Protein AF-A0A9P9YCX4-F1 (afdb_monomer_lite)

Structure (mmCIF, N/CA/C/O backbone):
data_AF-A0A9P9YCX4-F1
#
_entry.id   AF-A0A9P9YCX4-F1
#
loop_
_atom_site.group_PDB
_atom_site.id
_atom_site.type_symbol
_atom_site.label_atom_id
_atom_site.label_alt_id
_atom_site.label_comp_id
_atom_site.label_asym_id
_atom_site.label_entity_id
_atom_site.label_seq_id
_atom_site.pdbx_PDB_ins_code
_atom_site.Cartn_x
_atom_site.Cartn_y
_atom_site.Cartn_z
_atom_site.occupancy
_atom_site.B_iso_or_equiv
_atom_site.auth_seq_id
_atom_site.auth_comp_id
_atom_site.auth_asym_id
_atom_site.auth_atom_id
_atom_site.pdbx_PDB_model_num
ATOM 1 N N . MET A 1 1 ? 10.343 25.928 -50.784 1.00 38.75 1 MET A N 1
ATOM 2 C CA . MET A 1 1 ? 10.542 24.484 -50.528 1.00 38.75 1 MET A CA 1
ATOM 3 C C . MET A 1 1 ? 11.944 24.312 -49.969 1.00 38.75 1 MET A C 1
ATOM 5 O O . MET A 1 1 ? 12.897 24.225 -50.729 1.00 38.75 1 MET A O 1
ATOM 9 N N . THR A 1 2 ? 12.089 24.406 -48.650 1.00 38.94 2 THR A N 1
ATOM 10 C CA . THR A 1 2 ? 13.403 24.454 -47.994 1.00 38.94 2 THR A CA 1
ATOM 11 C C . THR A 1 2 ? 13.738 23.057 -47.496 1.00 38.94 2 THR A C 1
ATOM 13 O O . THR A 1 2 ? 13.103 22.552 -46.574 1.00 38.94 2 THR A O 1
ATOM 16 N N . ALA A 1 3 ? 14.691 22.411 -48.161 1.00 47.16 3 ALA A N 1
ATOM 17 C CA . ALA A 1 3 ? 15.196 21.104 -47.779 1.00 47.16 3 ALA A CA 1
ATOM 18 C C . ALA A 1 3 ? 15.957 21.216 -46.448 1.00 47.16 3 ALA A C 1
ATOM 20 O O . ALA A 1 3 ? 17.018 21.838 -46.378 1.00 47.16 3 ALA A O 1
ATOM 21 N N . LEU A 1 4 ? 15.407 20.612 -45.393 1.00 48.41 4 LEU A N 1
ATOM 22 C CA . LEU A 1 4 ? 16.098 20.385 -44.127 1.00 48.41 4 LEU A CA 1
ATOM 23 C C . LEU A 1 4 ? 17.206 19.345 -44.370 1.00 48.41 4 LEU A C 1
ATOM 25 O O . LEU A 1 4 ? 16.972 18.136 -44.360 1.00 48.41 4 LEU A O 1
ATOM 29 N N . LEU A 1 5 ? 18.423 19.813 -44.641 1.00 50.28 5 LEU A N 1
ATOM 30 C CA . LEU A 1 5 ? 19.606 18.960 -44.669 1.00 50.28 5 LEU A CA 1
ATOM 31 C C . LEU A 1 5 ? 19.937 18.544 -43.233 1.00 50.28 5 LEU A C 1
ATOM 33 O O . LEU A 1 5 ? 20.515 19.315 -42.472 1.00 50.28 5 LEU A O 1
ATOM 37 N N . LEU A 1 6 ? 19.563 17.316 -42.869 1.00 47.44 6 LEU A N 1
ATOM 38 C CA . LEU A 1 6 ? 19.978 16.673 -41.624 1.00 47.44 6 LEU A CA 1
ATOM 39 C C . LEU A 1 6 ? 21.522 16.604 -41.573 1.00 47.44 6 LEU A C 1
ATOM 41 O O . LEU A 1 6 ? 22.126 15.893 -42.384 1.00 47.44 6 LEU A O 1
ATOM 45 N N . PRO A 1 7 ? 22.185 17.283 -40.618 1.00 51.41 7 PRO A N 1
ATOM 46 C CA . PRO A 1 7 ? 23.648 17.321 -40.518 1.00 51.41 7 PRO A CA 1
ATOM 47 C C . PRO A 1 7 ? 24.259 15.981 -40.065 1.00 51.41 7 PRO A C 1
ATOM 49 O O . PRO A 1 7 ? 25.472 15.794 -40.134 1.00 51.41 7 PRO A O 1
ATOM 52 N N . GLY A 1 8 ? 23.431 15.016 -39.646 1.00 51.75 8 GLY A N 1
ATOM 53 C CA . GLY A 1 8 ? 23.875 13.733 -39.092 1.00 51.75 8 GLY A CA 1
ATOM 54 C C . GLY A 1 8 ? 24.516 12.765 -40.093 1.00 51.75 8 GLY A C 1
ATOM 55 O O . GLY A 1 8 ? 25.273 11.891 -39.682 1.00 51.75 8 GLY A O 1
ATOM 56 N N . ARG A 1 9 ? 24.275 12.917 -41.404 1.00 55.47 9 ARG A N 1
ATOM 57 C CA . ARG A 1 9 ? 24.760 11.944 -42.404 1.00 55.47 9 ARG A CA 1
ATOM 58 C C . ARG A 1 9 ? 26.270 12.046 -42.654 1.00 55.47 9 ARG A C 1
ATOM 60 O O . ARG A 1 9 ? 26.930 11.029 -42.801 1.00 55.47 9 ARG A O 1
ATOM 67 N N . ARG A 1 10 ? 26.839 13.259 -42.622 1.00 52.69 10 ARG A N 1
ATOM 68 C CA . ARG A 1 10 ? 28.267 13.490 -42.926 1.00 52.69 10 ARG A CA 1
ATOM 69 C C . ARG A 1 10 ? 29.219 13.112 -41.788 1.00 52.69 10 ARG A C 1
ATOM 71 O O . ARG A 1 10 ? 30.366 12.766 -42.049 1.00 52.69 10 ARG A O 1
ATOM 78 N N . SER A 1 11 ? 28.759 13.160 -40.537 1.00 54.94 11 SER A N 1
ATOM 79 C CA . SER A 1 11 ? 29.572 12.757 -39.379 1.00 54.94 11 SER A CA 1
ATOM 80 C C . SER A 1 11 ? 29.775 11.237 -39.322 1.00 54.94 11 SER A C 1
ATOM 82 O O . SER A 1 11 ? 30.838 10.773 -38.917 1.00 54.94 11 SER A O 1
ATOM 84 N N . PHE A 1 12 ? 28.795 10.468 -39.808 1.00 55.59 12 PHE A N 1
ATOM 85 C CA . PHE A 1 12 ? 28.843 9.005 -39.847 1.00 55.59 12 PHE A CA 1
ATOM 86 C C . PHE A 1 12 ? 29.880 8.467 -40.844 1.00 55.59 12 PHE A C 1
ATOM 88 O O . PHE A 1 12 ? 30.630 7.549 -40.516 1.00 55.59 12 PHE A O 1
ATOM 95 N N . ASP A 1 13 ? 29.978 9.080 -42.027 1.00 57.72 13 ASP A N 1
ATOM 96 C CA . ASP A 1 13 ? 30.896 8.637 -43.084 1.00 57.72 13 ASP A CA 1
ATOM 97 C C . ASP A 1 13 ? 32.373 8.875 -42.713 1.00 57.72 13 ASP A C 1
ATOM 99 O O . ASP A 1 13 ? 33.231 8.035 -42.988 1.00 57.72 13 ASP A O 1
ATOM 103 N N . ALA A 1 14 ? 32.677 9.969 -42.002 1.00 57.81 14 ALA A N 1
ATOM 104 C CA . ALA A 1 14 ? 34.023 10.246 -41.485 1.00 57.81 14 ALA A CA 1
ATOM 105 C C . ALA A 1 14 ? 34.417 9.328 -40.308 1.00 57.81 14 ALA A C 1
ATOM 107 O O . ALA A 1 14 ? 35.599 9.048 -40.101 1.00 57.81 14 ALA A O 1
ATOM 108 N N . LEU A 1 15 ? 33.436 8.816 -39.558 1.00 53.44 15 LEU A N 1
ATOM 109 C CA . LEU A 1 15 ? 33.648 7.876 -38.453 1.00 53.44 15 LEU A CA 1
ATOM 110 C C . LEU A 1 15 ? 33.940 6.442 -38.945 1.00 53.44 15 LEU A C 1
ATOM 112 O O . LEU A 1 15 ? 34.513 5.637 -38.207 1.00 53.44 15 LEU A O 1
ATOM 116 N N . MET A 1 16 ? 33.594 6.126 -40.199 1.00 55.78 16 MET A N 1
ATOM 117 C CA . MET A 1 16 ? 33.713 4.790 -40.800 1.00 55.78 16 MET A CA 1
ATOM 118 C C . MET A 1 16 ? 35.160 4.392 -41.176 1.00 55.78 16 MET A C 1
ATOM 120 O O . MET A 1 16 ? 35.390 3.240 -41.545 1.00 55.78 16 MET A O 1
ATOM 124 N N . SER A 1 17 ? 36.154 5.290 -41.063 1.00 58.03 17 SER A N 1
ATOM 125 C CA . SER A 1 17 ? 37.561 5.000 -41.425 1.00 58.03 17 SER A CA 1
ATOM 126 C C . SER A 1 17 ? 38.478 4.604 -40.249 1.00 58.03 17 SER A C 1
ATOM 128 O O . SER A 1 17 ? 39.658 4.310 -40.446 1.00 58.03 17 SER A O 1
ATOM 130 N N . LEU A 1 18 ? 37.967 4.541 -39.013 1.00 61.56 18 LEU A N 1
ATOM 131 C CA . LEU A 1 18 ? 38.792 4.328 -37.816 1.00 61.56 18 LEU A CA 1
ATOM 132 C C . LEU A 1 18 ? 38.839 2.861 -37.341 1.00 61.56 18 LEU A C 1
ATOM 134 O O . LEU A 1 18 ? 37.817 2.221 -37.119 1.00 61.56 18 LEU A O 1
ATOM 138 N N . SER A 1 19 ? 40.077 2.376 -37.147 1.00 65.75 19 SER A N 1
ATOM 139 C CA . SER A 1 19 ? 40.560 1.123 -36.522 1.00 65.75 19 SER A CA 1
ATOM 140 C C . SER A 1 19 ? 39.520 0.137 -35.950 1.00 65.75 19 SER A C 1
ATOM 142 O O . SER A 1 19 ? 38.687 0.488 -35.115 1.00 65.75 19 SER A O 1
ATOM 144 N N . ARG A 1 20 ? 39.682 -1.155 -36.291 1.00 69.81 20 ARG A N 1
ATOM 145 C CA . ARG A 1 20 ? 38.842 -2.317 -35.912 1.00 69.81 20 ARG A CA 1
ATOM 146 C C . ARG A 1 20 ? 38.354 -2.314 -34.451 1.00 69.81 20 ARG A C 1
ATOM 148 O O . ARG A 1 20 ? 37.216 -2.694 -34.200 1.00 69.81 20 ARG A O 1
ATOM 155 N N . LYS A 1 21 ? 39.170 -1.834 -33.504 1.00 69.50 21 LYS A N 1
ATOM 156 C CA . LYS A 1 21 ? 38.820 -1.720 -32.074 1.00 69.50 21 LYS A CA 1
ATOM 157 C C . LYS A 1 21 ? 37.723 -0.677 -31.791 1.00 69.50 21 LYS A C 1
ATOM 159 O O . LYS A 1 21 ? 36.830 -0.942 -30.994 1.00 69.50 21 LYS A O 1
ATOM 164 N N . ARG A 1 22 ? 37.749 0.480 -32.467 1.00 72.81 22 ARG A N 1
ATOM 165 C CA . ARG A 1 22 ? 36.726 1.537 -32.331 1.00 72.81 22 ARG A CA 1
ATOM 166 C C . ARG A 1 22 ? 35.413 1.159 -33.008 1.00 72.81 22 ARG A C 1
ATOM 168 O O . ARG A 1 22 ? 34.359 1.487 -32.481 1.00 72.81 22 ARG A O 1
ATOM 175 N N . ARG A 1 23 ? 35.468 0.407 -34.113 1.00 78.00 23 ARG A N 1
ATOM 176 C CA . ARG A 1 23 ? 34.270 -0.147 -34.761 1.00 78.00 23 ARG A CA 1
ATOM 177 C C . ARG A 1 23 ? 33.537 -1.137 -33.854 1.00 78.00 23 ARG A C 1
ATOM 179 O O . ARG A 1 23 ? 32.319 -1.069 -33.767 1.00 78.00 23 ARG A O 1
ATOM 186 N N . ILE A 1 24 ? 34.267 -2.008 -33.151 1.00 82.25 24 ILE A N 1
ATOM 187 C CA . ILE A 1 24 ? 33.673 -2.936 -32.175 1.00 82.25 24 ILE A CA 1
ATOM 188 C C . ILE A 1 24 ? 33.028 -2.153 -31.027 1.00 82.25 24 ILE A C 1
ATOM 190 O O . ILE A 1 24 ? 31.860 -2.384 -30.748 1.00 82.25 24 ILE A O 1
ATOM 194 N N . LEU A 1 25 ? 33.737 -1.175 -30.446 1.00 84.69 25 LEU A N 1
ATOM 195 C CA . LEU A 1 25 ? 33.200 -0.294 -29.397 1.00 84.69 25 LEU A CA 1
ATOM 196 C C . LEU A 1 25 ? 31.934 0.454 -29.841 1.00 84.69 25 LEU A C 1
ATOM 198 O O . LEU A 1 25 ? 30.967 0.542 -29.093 1.00 84.69 25 LEU A O 1
ATOM 202 N N . TYR A 1 26 ? 31.915 0.974 -31.067 1.00 85.94 26 TYR A N 1
ATOM 203 C CA . TYR A 1 26 ? 30.751 1.678 -31.594 1.00 85.94 26 TYR A CA 1
ATOM 204 C C . TYR A 1 26 ? 29.551 0.743 -31.783 1.00 85.94 26 TYR A C 1
ATOM 206 O O . TYR A 1 26 ? 28.443 1.067 -31.365 1.00 85.94 26 TYR A O 1
ATOM 214 N N . VAL A 1 27 ? 29.776 -0.440 -32.364 1.00 88.31 27 VAL A N 1
ATOM 215 C CA . VAL A 1 27 ? 28.728 -1.452 -32.564 1.00 88.31 27 VAL A CA 1
ATOM 216 C C . VAL A 1 27 ? 28.185 -1.949 -31.225 1.00 88.31 27 VAL A C 1
ATOM 218 O O . VAL A 1 27 ? 26.973 -2.075 -31.077 1.00 88.31 27 VAL A O 1
ATOM 221 N N . THR A 1 28 ? 29.045 -2.171 -30.226 1.00 89.62 28 THR A N 1
ATOM 222 C CA . THR A 1 28 ? 28.602 -2.579 -28.886 1.00 89.62 28 THR A CA 1
ATOM 223 C C . THR A 1 28 ? 27.756 -1.495 -28.228 1.00 89.62 28 THR A C 1
ATOM 225 O O . THR A 1 28 ? 26.693 -1.803 -27.699 1.00 89.62 28 THR A O 1
ATOM 228 N N . THR A 1 29 ? 28.165 -0.225 -28.315 1.00 90.12 29 THR A N 1
ATOM 229 C CA . THR A 1 29 ? 27.392 0.895 -27.757 1.00 90.12 29 THR A CA 1
ATOM 230 C C . THR A 1 29 ? 26.051 1.057 -28.470 1.00 90.12 29 THR A C 1
ATOM 232 O O . THR A 1 29 ? 25.027 1.210 -27.812 1.00 90.12 29 THR A O 1
ATOM 235 N N . ALA A 1 30 ? 26.024 0.951 -29.800 1.00 92.62 30 ALA A N 1
ATOM 236 C CA . ALA A 1 30 ? 24.787 1.013 -30.574 1.00 92.62 30 ALA A CA 1
ATOM 237 C C . ALA A 1 30 ? 23.819 -0.131 -30.217 1.00 92.62 30 ALA A C 1
ATOM 239 O O . ALA A 1 30 ? 22.631 0.121 -30.021 1.00 92.62 30 ALA A O 1
ATOM 240 N N . CYS A 1 31 ? 24.318 -1.364 -30.063 1.00 94.56 31 CYS A N 1
ATOM 241 C CA . CYS A 1 31 ? 23.512 -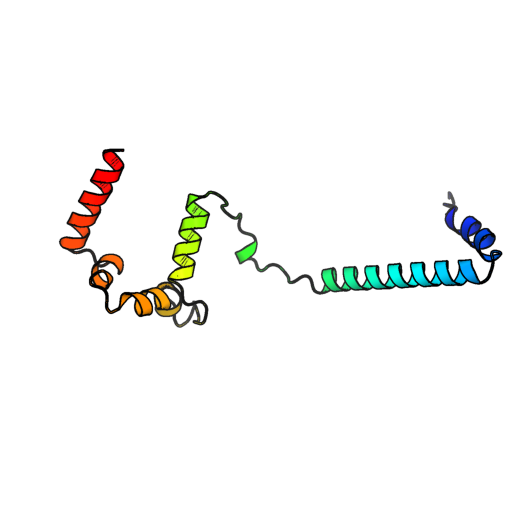2.498 -29.601 1.00 94.56 31 CYS A CA 1
ATOM 242 C C . CYS A 1 31 ? 22.961 -2.285 -28.188 1.00 94.56 31 CYS A C 1
ATOM 244 O O . CYS A 1 31 ? 21.785 -2.552 -27.953 1.00 94.56 31 CYS A O 1
ATOM 246 N N . LEU A 1 32 ? 23.777 -1.779 -27.256 1.00 95.56 32 LEU A N 1
ATOM 247 C CA . LEU A 1 32 ? 23.329 -1.470 -25.895 1.00 95.56 32 LEU A CA 1
ATOM 248 C C . LEU A 1 32 ? 22.226 -0.407 -25.895 1.00 95.56 32 LEU A C 1
ATOM 250 O O . LEU A 1 32 ? 21.205 -0.585 -25.236 1.00 95.56 32 LEU A O 1
ATOM 254 N N . CYS A 1 33 ? 22.385 0.663 -26.677 1.00 95.62 33 CYS A N 1
ATOM 255 C CA . CYS A 1 33 ? 21.357 1.691 -26.826 1.00 95.62 33 CYS A CA 1
ATOM 256 C C . CYS A 1 33 ? 20.059 1.131 -27.426 1.00 95.62 33 CYS A C 1
ATOM 258 O O . CYS A 1 33 ? 18.981 1.437 -26.924 1.00 95.62 33 CYS A O 1
ATOM 260 N N . ALA A 1 34 ? 20.144 0.291 -28.462 1.00 95.62 34 ALA A N 1
ATOM 261 C CA . ALA A 1 34 ? 18.971 -0.337 -29.068 1.00 95.62 34 ALA A CA 1
ATOM 262 C C . ALA A 1 34 ? 18.237 -1.263 -28.083 1.00 95.62 34 ALA A C 1
ATOM 264 O O . ALA A 1 34 ? 17.009 -1.254 -28.021 1.00 95.62 34 ALA A O 1
ATOM 265 N N . LEU A 1 35 ? 18.986 -2.018 -27.275 1.00 96.50 35 LEU A N 1
ATOM 266 C CA . LEU A 1 35 ? 18.431 -2.906 -26.256 1.00 96.50 35 LEU A CA 1
ATOM 267 C C . LEU A 1 35 ? 17.743 -2.122 -25.128 1.00 96.50 35 LEU A C 1
ATOM 269 O O . LEU A 1 35 ? 16.635 -2.472 -24.732 1.00 96.50 35 LEU A O 1
ATOM 273 N N . LEU A 1 36 ? 18.347 -1.023 -24.664 1.00 96.56 36 LEU A N 1
ATOM 274 C CA . LEU A 1 36 ? 17.724 -0.122 -23.687 1.00 96.56 36 LEU A CA 1
ATOM 275 C C . LEU A 1 36 ? 16.432 0.502 -24.225 1.00 96.56 36 LEU A C 1
ATOM 277 O O . LEU A 1 36 ? 15.432 0.544 -23.511 1.00 96.56 36 LEU A O 1
ATOM 281 N N . LEU A 1 37 ? 16.424 0.943 -25.486 1.00 96.31 37 LEU A N 1
ATOM 282 C CA . LEU A 1 37 ? 15.219 1.479 -26.120 1.00 96.31 37 LEU A CA 1
ATOM 283 C C . LEU A 1 37 ? 14.110 0.430 -26.214 1.00 96.31 37 LEU A C 1
ATOM 285 O O . LEU A 1 37 ? 12.962 0.748 -25.915 1.00 96.31 37 LEU A O 1
ATOM 289 N N . LEU A 1 38 ? 14.440 -0.816 -26.566 1.00 96.00 38 LEU A N 1
ATOM 290 C CA . LEU A 1 38 ? 13.464 -1.907 -26.558 1.00 96.00 38 LEU A CA 1
ATOM 291 C C . LEU A 1 38 ? 12.864 -2.125 -25.168 1.00 96.00 38 LEU A C 1
ATOM 293 O O . LEU A 1 38 ? 11.648 -2.231 -25.059 1.00 96.00 38 LEU A O 1
ATOM 297 N N . ILE A 1 39 ? 13.681 -2.140 -24.112 1.00 95.19 39 ILE A N 1
ATOM 298 C CA . ILE A 1 39 ? 13.186 -2.279 -22.733 1.00 95.19 39 ILE A CA 1
ATOM 299 C C . ILE A 1 39 ? 12.228 -1.136 -22.383 1.00 95.19 39 ILE A C 1
ATOM 301 O O . ILE A 1 39 ? 11.154 -1.392 -21.850 1.00 95.19 39 ILE A O 1
ATOM 305 N N . ILE A 1 40 ? 12.573 0.111 -22.720 1.00 94.44 40 ILE A N 1
ATOM 306 C CA . ILE A 1 40 ? 11.703 1.271 -22.472 1.00 94.44 40 ILE A CA 1
ATOM 307 C C . ILE A 1 40 ? 10.374 1.126 -23.223 1.00 94.44 40 ILE A C 1
ATOM 309 O O . ILE A 1 40 ? 9.319 1.345 -22.638 1.00 94.44 40 ILE A O 1
ATOM 313 N N . ILE A 1 41 ? 10.406 0.721 -24.495 1.00 94.56 41 ILE A N 1
ATOM 314 C CA . ILE A 1 41 ? 9.192 0.503 -25.295 1.00 94.56 41 ILE A CA 1
ATOM 315 C C . ILE A 1 41 ? 8.326 -0.593 -24.674 1.00 94.56 41 ILE A C 1
ATOM 317 O O . ILE A 1 41 ? 7.116 -0.415 -24.565 1.00 94.56 41 ILE A O 1
ATOM 321 N N . LEU A 1 42 ? 8.929 -1.700 -24.234 1.00 92.94 42 LEU A N 1
ATOM 322 C CA . LEU A 1 42 ? 8.210 -2.775 -23.556 1.00 92.94 42 LEU A CA 1
ATOM 323 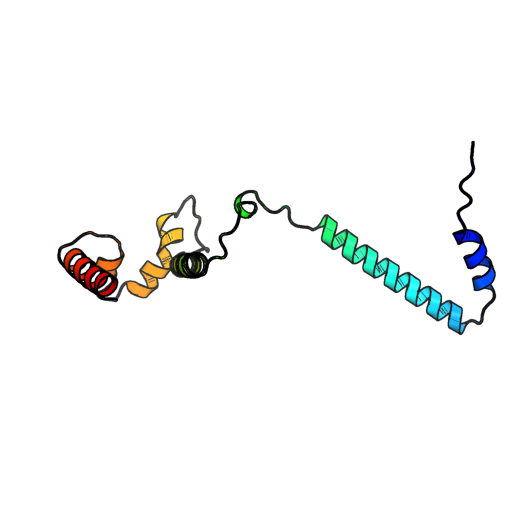C C . LEU A 1 42 ? 7.589 -2.275 -22.248 1.00 92.94 42 LEU A C 1
ATOM 325 O O . LEU A 1 42 ? 6.418 -2.532 -22.016 1.00 92.94 42 LEU A O 1
ATOM 329 N N . LEU A 1 43 ? 8.314 -1.508 -21.430 1.00 90.25 43 LEU A N 1
ATOM 330 C CA . LEU A 1 43 ? 7.778 -0.929 -20.193 1.00 90.25 43 LEU A CA 1
ATOM 331 C C . LEU A 1 43 ? 6.611 0.032 -20.444 1.00 90.25 43 LEU A C 1
ATOM 333 O O . LEU A 1 43 ? 5.674 0.060 -19.656 1.00 90.25 43 LEU A O 1
ATOM 337 N N . LEU A 1 44 ? 6.656 0.806 -21.531 1.00 88.44 44 LEU A N 1
ATOM 338 C CA . LEU A 1 44 ? 5.562 1.698 -21.918 1.00 88.44 44 LEU A CA 1
ATOM 339 C C . LEU A 1 44 ? 4.358 0.925 -22.470 1.00 88.44 44 LEU A C 1
ATOM 341 O O . LEU A 1 44 ? 3.223 1.267 -22.159 1.00 88.44 44 LEU A O 1
ATOM 345 N N . ALA A 1 45 ? 4.591 -0.119 -23.267 1.00 88.00 45 ALA A N 1
ATOM 346 C CA . ALA A 1 45 ? 3.531 -0.947 -23.843 1.00 88.00 45 ALA A CA 1
ATOM 347 C C . ALA A 1 45 ? 2.861 -1.854 -22.799 1.00 88.00 45 ALA A C 1
ATOM 349 O O . ALA A 1 45 ? 1.656 -2.075 -22.853 1.00 88.00 45 ALA A O 1
ATOM 350 N N . PHE A 1 46 ? 3.639 -2.360 -21.842 1.00 84.94 46 PHE A N 1
ATOM 351 C CA . PHE A 1 46 ? 3.165 -3.118 -20.686 1.00 84.94 46 PHE A CA 1
ATOM 352 C C . PHE A 1 46 ? 2.842 -2.225 -19.491 1.00 84.94 46 PHE A C 1
ATOM 354 O O . PHE A 1 46 ? 2.626 -2.760 -18.404 1.00 84.94 46 PHE A O 1
ATOM 361 N N . TRP A 1 47 ? 2.819 -0.895 -19.654 1.00 79.38 47 TRP A N 1
ATOM 362 C CA . TRP A 1 47 ? 2.421 -0.007 -18.571 1.00 79.38 47 TRP A CA 1
ATOM 363 C C . TRP A 1 47 ? 0.980 -0.363 -18.201 1.00 79.38 47 TRP A C 1
ATOM 365 O O . TRP A 1 47 ? 0.082 -0.148 -19.020 1.00 79.38 47 TRP A O 1
ATOM 375 N N . PRO A 1 48 ? 0.736 -0.958 -17.019 1.00 73.94 48 PRO A N 1
ATOM 376 C CA . PRO A 1 48 ? -0.604 -1.386 -16.671 1.00 73.94 48 PRO A CA 1
ATOM 377 C C . PRO A 1 48 ? -1.492 -0.145 -16.642 1.00 73.94 48 PRO A C 1
ATOM 379 O O . PRO A 1 48 ? -1.153 0.852 -15.995 1.00 73.94 48 PRO A O 1
ATOM 382 N N . GLU A 1 49 ? -2.610 -0.179 -17.372 1.00 67.81 49 GLU A N 1
ATOM 383 C CA . GLU A 1 49 ? -3.598 0.891 -17.304 1.00 67.81 49 GLU A CA 1
ATOM 384 C C . GLU A 1 49 ? -4.016 1.054 -15.845 1.00 67.81 49 GLU A C 1
ATOM 386 O O . GLU A 1 49 ? -4.614 0.156 -15.253 1.00 67.81 49 GLU A O 1
ATOM 391 N N . VAL A 1 50 ? -3.656 2.194 -15.246 1.00 64.62 50 VAL A N 1
ATOM 392 C CA . VAL A 1 50 ? -3.979 2.477 -13.849 1.00 64.62 50 VAL A CA 1
ATOM 393 C C . VAL A 1 50 ? -5.504 2.503 -13.750 1.00 64.62 50 VAL A C 1
ATOM 395 O O . VAL A 1 50 ? -6.136 3.369 -14.383 1.00 64.62 50 VAL A O 1
ATOM 398 N N . PRO A 1 51 ? -6.111 1.558 -13.017 1.00 68.00 51 PRO A N 1
ATOM 399 C CA . PRO A 1 51 ? -7.552 1.422 -12.988 1.00 68.00 51 PRO A CA 1
ATOM 400 C C . PRO A 1 51 ? -8.156 2.633 -12.275 1.00 68.00 51 PRO A C 1
ATOM 402 O O . PRO A 1 51 ? -7.510 3.293 -11.462 1.00 68.00 51 PRO A O 1
ATOM 405 N N . PHE A 1 52 ? -9.398 2.969 -12.619 1.00 60.19 52 PHE A N 1
ATOM 406 C CA . PHE A 1 52 ? -10.034 4.236 -12.241 1.00 60.19 52 PHE A CA 1
ATOM 407 C C . PHE A 1 52 ? -9.999 4.529 -10.726 1.00 60.19 52 PHE A C 1
ATOM 409 O O . PHE A 1 52 ? -9.829 5.680 -10.331 1.00 60.19 52 PHE A O 1
ATOM 416 N N . TYR A 1 53 ? -10.054 3.496 -9.881 1.00 62.25 53 TYR A N 1
ATOM 417 C CA . TYR A 1 53 ? -9.988 3.618 -8.419 1.00 62.25 53 TYR A CA 1
ATOM 418 C C . TYR A 1 53 ? -8.623 4.073 -7.866 1.00 62.25 53 TYR A C 1
ATOM 420 O O . TYR A 1 53 ? -8.550 4.514 -6.726 1.00 62.25 53 TYR A O 1
ATOM 428 N N . LEU A 1 54 ? -7.552 4.012 -8.663 1.00 62.81 54 LEU A N 1
ATOM 429 C CA . LEU A 1 54 ? -6.206 4.495 -8.318 1.00 62.81 54 LEU A CA 1
ATOM 430 C C . LEU A 1 54 ? -5.921 5.912 -8.856 1.00 62.81 54 LEU A C 1
ATOM 432 O O . LEU A 1 54 ? -4.836 6.441 -8.636 1.00 62.81 54 LEU A O 1
ATOM 436 N N . ARG A 1 55 ? -6.874 6.533 -9.571 1.00 66.12 55 ARG A N 1
ATOM 437 C CA . ARG A 1 55 ? -6.751 7.908 -10.101 1.00 66.12 55 ARG A CA 1
ATOM 438 C C . ARG A 1 55 ? -7.295 8.976 -9.154 1.00 66.12 55 ARG A C 1
ATOM 440 O O . ARG A 1 55 ? -7.173 10.162 -9.451 1.00 66.12 55 ARG A O 1
ATOM 447 N N . ALA A 1 56 ? -7.928 8.569 -8.056 1.00 75.88 56 ALA A N 1
ATOM 448 C CA . ALA A 1 56 ? -8.377 9.498 -7.032 1.00 75.88 56 ALA A CA 1
ATOM 449 C C . ALA A 1 56 ? -7.162 10.189 -6.381 1.00 75.88 56 ALA A C 1
ATOM 451 O O . ALA A 1 56 ? -6.119 9.549 -6.221 1.00 75.88 56 ALA A O 1
ATOM 452 N N . PRO A 1 57 ? -7.268 11.479 -6.012 1.00 81.00 57 PRO A N 1
ATOM 453 C CA . PRO A 1 57 ? -6.206 12.147 -5.273 1.00 81.00 57 PRO A CA 1
ATOM 454 C C . PRO A 1 57 ? -5.947 11.397 -3.961 1.00 81.00 57 PRO A C 1
ATOM 456 O O . PRO A 1 57 ? -6.871 11.142 -3.190 1.00 81.00 57 PRO A O 1
ATOM 459 N N . LEU A 1 58 ? -4.688 11.020 -3.732 1.00 83.44 58 LEU A N 1
ATOM 460 C CA . LEU A 1 58 ? -4.264 10.354 -2.505 1.00 83.44 58 LEU A CA 1
ATOM 461 C C . LEU A 1 58 ? -4.024 11.398 -1.414 1.00 83.44 58 LEU A C 1
ATOM 463 O O . LEU A 1 58 ? -3.351 12.402 -1.640 1.00 83.44 58 LEU A O 1
ATOM 467 N N . CYS A 1 59 ? -4.566 11.131 -0.233 1.00 87.19 59 CYS A N 1
ATOM 468 C CA . CYS A 1 59 ? -4.297 11.882 0.985 1.00 87.19 59 CYS A CA 1
ATOM 469 C C . CYS A 1 59 ? -2.986 11.343 1.589 1.00 87.19 59 CYS A C 1
ATOM 471 O O . CYS A 1 59 ? -2.845 10.136 1.791 1.00 87.19 59 CYS A O 1
ATOM 473 N N . LEU A 1 60 ? -1.995 12.219 1.779 1.00 89.44 60 LEU A N 1
ATOM 474 C CA . LEU A 1 60 ? -0.638 11.877 2.254 1.00 89.44 60 LEU A CA 1
ATOM 475 C C . LEU A 1 60 ? -0.348 12.445 3.649 1.00 89.44 60 LEU A C 1
ATOM 477 O O . LEU A 1 60 ? 0.766 12.345 4.164 1.00 89.44 60 LEU A O 1
ATOM 481 N N . GLU A 1 61 ? -1.361 13.039 4.261 1.00 94.50 61 GLU A N 1
ATOM 482 C CA . GLU A 1 61 ? -1.381 13.489 5.634 1.00 94.50 61 GLU A CA 1
ATOM 483 C C . GLU A 1 61 ? -1.162 12.304 6.584 1.00 94.50 61 GLU A C 1
ATOM 485 O O . GLU A 1 61 ? -1.628 11.182 6.347 1.00 94.50 61 GLU A O 1
ATOM 490 N N . LYS A 1 62 ? -0.445 12.554 7.684 1.00 92.94 62 LYS A N 1
ATOM 491 C CA . LYS A 1 62 ? -0.048 11.517 8.647 1.00 92.94 62 LYS A CA 1
ATOM 492 C C . LYS A 1 62 ? -1.261 10.749 9.173 1.00 92.94 62 LYS A C 1
ATOM 494 O O . LYS A 1 62 ? -1.207 9.530 9.312 1.00 92.94 62 LYS A O 1
ATOM 499 N N . GLU A 1 63 ? -2.349 11.458 9.445 1.00 91.31 63 GLU A N 1
ATOM 500 C CA . GLU A 1 63 ? -3.593 10.910 9.973 1.00 91.31 63 GLU A CA 1
ATOM 501 C C . GLU A 1 63 ? -4.239 9.938 8.979 1.00 91.31 63 GLU A C 1
ATOM 503 O O . GLU A 1 63 ? -4.724 8.878 9.375 1.00 91.31 63 GLU A O 1
ATOM 508 N N . CYS A 1 64 ? -4.209 10.255 7.682 1.00 90.75 64 CYS A N 1
ATOM 509 C CA . CYS A 1 64 ? -4.785 9.392 6.655 1.00 90.75 64 CYS A CA 1
ATOM 510 C C . CYS A 1 64 ? -3.921 8.160 6.387 1.00 90.75 64 CYS A C 1
ATOM 512 O O . CYS A 1 64 ? -4.446 7.053 6.248 1.00 90.75 64 CYS A O 1
ATOM 514 N N . VAL A 1 65 ? -2.597 8.320 6.370 1.00 93.69 65 VAL A N 1
ATOM 515 C CA . VAL A 1 65 ? -1.670 7.192 6.208 1.00 93.69 65 VAL A CA 1
ATOM 516 C C . VAL A 1 65 ? -1.803 6.213 7.374 1.00 93.69 65 VAL A C 1
ATOM 518 O O . VAL A 1 65 ? -1.886 5.007 7.156 1.00 93.69 65 VAL A O 1
ATOM 521 N N . GLU A 1 66 ? -1.899 6.711 8.607 1.00 93.81 66 GLU A N 1
ATOM 522 C CA . GLU A 1 66 ? -2.095 5.837 9.765 1.00 93.81 66 GLU A CA 1
ATOM 523 C C . GLU A 1 66 ? -3.481 5.178 9.744 1.00 93.81 66 GLU A C 1
ATOM 525 O O . GLU A 1 66 ? -3.595 3.970 9.934 1.00 93.81 66 GLU A O 1
ATOM 530 N N . SER A 1 67 ? -4.535 5.930 9.416 1.00 90.62 67 SER A N 1
ATOM 531 C CA . SER A 1 67 ? -5.893 5.375 9.333 1.00 90.62 67 SER A CA 1
ATOM 532 C C . SER A 1 67 ? -6.011 4.298 8.251 1.00 90.62 67 SER A C 1
ATOM 534 O O . SER A 1 67 ? -6.557 3.224 8.491 1.00 90.62 67 SER A O 1
ATOM 536 N N . SER A 1 68 ? -5.465 4.547 7.059 1.00 90.31 68 SER A N 1
ATOM 537 C CA . SER A 1 68 ? -5.474 3.579 5.954 1.00 90.31 68 SER A CA 1
ATOM 538 C C . SER A 1 68 ? -4.670 2.322 6.281 1.00 90.31 68 SER A C 1
ATOM 540 O O . SER A 1 68 ? -5.095 1.220 5.933 1.00 90.31 68 SER A O 1
ATOM 542 N N . ARG A 1 69 ? -3.558 2.460 7.013 1.00 91.25 69 ARG A N 1
ATOM 543 C CA . ARG A 1 69 ? -2.799 1.320 7.532 1.00 91.25 69 ARG A CA 1
ATOM 544 C C . ARG A 1 69 ? -3.653 0.449 8.451 1.00 91.25 69 ARG A C 1
ATOM 546 O O . ARG A 1 69 ? -3.650 -0.766 8.280 1.00 91.25 69 ARG A O 1
ATOM 553 N N . GLN A 1 70 ? -4.385 1.049 9.388 1.00 88.81 70 GLN A N 1
ATOM 554 C CA . GLN A 1 70 ? -5.260 0.302 10.298 1.00 88.81 70 GLN A CA 1
ATOM 555 C C . GLN A 1 70 ? -6.394 -0.408 9.549 1.00 88.81 70 GLN A C 1
ATOM 557 O O . GLN A 1 70 ? -6.632 -1.592 9.773 1.00 88.81 70 GLN A O 1
ATOM 562 N N . LEU A 1 71 ? -7.027 0.269 8.585 1.00 89.69 71 LEU A N 1
ATOM 563 C CA . LEU A 1 71 ? -8.061 -0.341 7.742 1.00 89.69 71 LEU A CA 1
ATOM 564 C C . LEU A 1 71 ? -7.538 -1.569 6.980 1.00 89.69 71 LEU A C 1
ATOM 566 O O . LEU A 1 71 ? -8.211 -2.594 6.924 1.00 89.69 71 LEU A O 1
ATOM 570 N N . LEU A 1 72 ? -6.327 -1.487 6.424 1.00 90.44 72 LEU A N 1
ATOM 571 C CA . LEU A 1 72 ? -5.701 -2.604 5.711 1.00 90.44 72 LEU A CA 1
ATOM 572 C C . LEU A 1 72 ? -5.296 -3.760 6.630 1.00 90.44 72 LEU A C 1
ATOM 574 O O . LEU A 1 72 ? -5.277 -4.900 6.177 1.00 90.44 72 LEU A O 1
ATOM 578 N N . LEU A 1 73 ? -4.967 -3.486 7.894 1.00 90.56 73 LEU A N 1
ATOM 579 C CA . LEU A 1 73 ? -4.667 -4.532 8.873 1.00 90.56 73 LEU A CA 1
ATOM 580 C C . LEU A 1 73 ? -5.912 -5.368 9.189 1.00 90.56 73 LEU A C 1
ATOM 582 O O . LEU A 1 73 ? -5.824 -6.591 9.281 1.00 90.56 73 LEU A O 1
ATOM 586 N N . TRP A 1 74 ? -7.072 -4.724 9.316 1.00 89.75 74 TRP A N 1
ATOM 587 C CA . TRP A 1 74 ? -8.334 -5.399 9.634 1.00 89.75 74 TRP A CA 1
ATOM 588 C C . TRP A 1 74 ? -8.957 -6.126 8.438 1.00 89.75 74 TRP A C 1
ATOM 590 O O . TRP A 1 74 ? -9.617 -7.155 8.619 1.00 89.75 74 TRP A O 1
ATOM 600 N N . ALA A 1 75 ? -8.721 -5.616 7.228 1.00 90.31 75 ALA A N 1
ATOM 601 C CA . ALA A 1 75 ? -9.273 -6.153 5.995 1.00 90.31 75 ALA A CA 1
ATOM 602 C C . ALA A 1 75 ? -8.569 -7.437 5.531 1.00 90.31 75 ALA A C 1
ATOM 604 O O . ALA A 1 75 ? -7.343 -7.511 5.441 1.00 90.31 75 ALA A O 1
ATOM 605 N N . ASN A 1 76 ? -9.355 -8.434 5.125 1.00 93.69 76 ASN A N 1
ATOM 606 C CA . ASN A 1 76 ? -8.856 -9.630 4.461 1.00 93.69 76 ASN A CA 1
ATOM 607 C C . ASN A 1 76 ? -8.959 -9.481 2.933 1.00 93.69 76 ASN A C 1
ATOM 609 O O . ASN A 1 76 ? -9.954 -9.850 2.303 1.00 93.69 76 ASN A O 1
ATOM 613 N N . THR A 1 77 ? -7.890 -8.984 2.308 1.00 90.25 77 THR A N 1
ATOM 614 C CA . THR A 1 77 ? -7.830 -8.732 0.855 1.00 90.25 77 THR A CA 1
ATOM 615 C C . THR A 1 77 ? -7.855 -9.996 -0.011 1.00 90.25 77 THR A C 1
ATOM 617 O O . THR A 1 77 ? -7.973 -9.889 -1.231 1.00 90.25 77 THR A O 1
ATOM 620 N N . SER A 1 78 ? -7.787 -11.191 0.591 1.00 93.12 78 SER A N 1
ATOM 621 C CA . SER A 1 78 ? -7.960 -12.461 -0.127 1.00 93.12 78 SER A CA 1
ATOM 622 C C . SER A 1 78 ? -9.425 -12.781 -0.454 1.00 93.12 78 SER A C 1
ATOM 624 O O . SER A 1 78 ? -9.693 -13.641 -1.294 1.00 93.12 78 SER A O 1
ATOM 626 N N . LYS A 1 79 ? -10.379 -12.098 0.194 1.00 90.75 79 LYS A N 1
ATOM 627 C CA . LYS A 1 79 ? -11.820 -12.298 -0.002 1.00 90.75 79 LYS A CA 1
ATOM 628 C C . LYS A 1 79 ? -12.400 -11.345 -1.039 1.00 90.75 79 LYS A C 1
ATOM 630 O O . LYS A 1 79 ? -11.836 -10.298 -1.339 1.00 90.75 79 LYS A O 1
ATOM 635 N N . SER A 1 80 ? -13.544 -11.716 -1.613 1.00 88.31 80 SER A N 1
ATOM 636 C CA . SER A 1 80 ? -14.224 -10.861 -2.586 1.00 88.31 80 SER A CA 1
ATOM 637 C C . SER A 1 80 ? -14.967 -9.726 -1.873 1.00 88.31 80 SER A C 1
ATOM 639 O O . SER A 1 80 ? -15.869 -10.017 -1.086 1.00 88.31 80 SER A O 1
ATOM 641 N N . PRO A 1 81 ? -14.700 -8.447 -2.200 1.00 86.75 81 PRO A N 1
ATOM 642 C CA . PRO A 1 81 ? -15.450 -7.329 -1.629 1.00 86.75 81 PRO A CA 1
ATOM 643 C C . PRO A 1 81 ? -16.940 -7.346 -2.009 1.00 86.75 81 PRO A C 1
ATOM 645 O O . PRO A 1 81 ? -17.760 -6.796 -1.278 1.00 86.75 81 PRO A O 1
ATOM 648 N N . CYS A 1 82 ? -17.311 -7.971 -3.134 1.00 89.00 82 CYS A N 1
ATOM 649 C CA . CYS A 1 82 ? -18.688 -7.978 -3.642 1.00 89.00 82 CYS A CA 1
ATOM 650 C C . CYS A 1 82 ? -19.548 -9.111 -3.070 1.00 89.00 82 CYS A C 1
ATOM 652 O O . CYS A 1 82 ? -20.757 -8.948 -2.939 1.00 89.00 82 CYS A O 1
ATOM 654 N N . HIS A 1 83 ? -18.939 -10.262 -2.779 1.00 91.06 83 HIS A N 1
ATOM 655 C CA . HIS A 1 83 ? -19.659 -11.455 -2.323 1.00 91.06 83 HIS A CA 1
ATOM 656 C C . HIS A 1 83 ? -19.476 -11.725 -0.830 1.00 91.06 83 HIS A C 1
ATOM 658 O O . HIS A 1 83 ? -20.375 -12.259 -0.190 1.00 91.06 83 HIS A O 1
ATOM 664 N N . GLU A 1 84 ? -18.333 -11.338 -0.270 1.00 90.50 84 GLU A N 1
ATOM 665 C CA . GLU A 1 84 ? -17.942 -11.620 1.110 1.00 90.50 84 GLU A CA 1
ATOM 666 C C . GLU A 1 84 ? -17.524 -10.312 1.798 1.00 90.50 84 GLU A C 1
ATOM 668 O O . GLU A 1 84 ? -16.463 -10.228 2.406 1.00 90.50 84 GLU A O 1
ATOM 673 N N . THR A 1 85 ? -18.344 -9.260 1.682 1.00 86.75 85 THR A N 1
ATOM 674 C CA . THR A 1 85 ? -17.986 -7.890 2.098 1.00 86.75 85 THR A CA 1
ATOM 675 C C . THR A 1 85 ? -17.558 -7.794 3.563 1.00 86.75 85 THR A C 1
ATOM 677 O O . THR A 1 85 ? -16.603 -7.083 3.864 1.00 86.75 85 THR A O 1
ATOM 680 N N . TYR A 1 86 ? -18.226 -8.519 4.469 1.00 86.75 86 TYR A N 1
ATOM 681 C CA . TYR A 1 86 ? -17.863 -8.526 5.890 1.00 86.75 86 TYR A CA 1
ATOM 682 C C . TYR A 1 86 ? -16.494 -9.172 6.126 1.00 86.75 86 TYR A C 1
ATOM 684 O O . TYR A 1 86 ? -15.639 -8.580 6.775 1.00 86.75 86 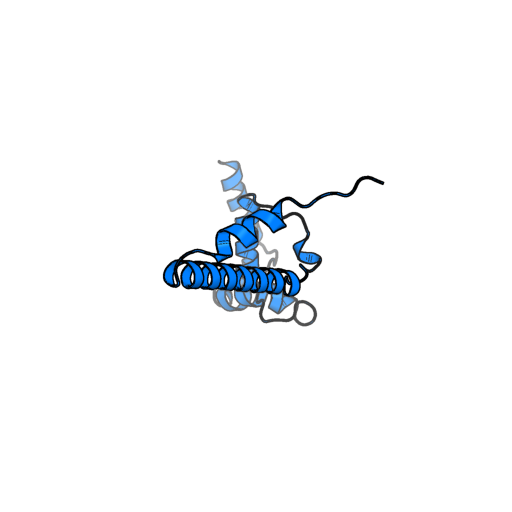TYR A O 1
ATOM 692 N N . GLU A 1 87 ? -16.257 -10.350 5.548 1.00 90.06 87 GLU A N 1
ATOM 693 C CA . GLU A 1 87 ? -14.968 -11.039 5.656 1.00 90.06 87 GLU A CA 1
ATOM 694 C C . GLU A 1 87 ? -13.849 -10.245 4.982 1.00 90.06 87 GLU A C 1
ATOM 696 O O . GLU A 1 87 ? -12.752 -10.133 5.518 1.00 90.06 87 GLU A O 1
ATOM 701 N N . TRP A 1 88 ? -14.133 -9.620 3.841 1.00 92.12 88 TRP A N 1
ATOM 702 C CA . TRP A 1 88 ? -13.192 -8.737 3.168 1.00 92.12 88 TRP A CA 1
ATOM 703 C C . TRP A 1 88 ? -12.829 -7.514 4.021 1.00 92.12 88 TRP A C 1
ATOM 705 O O . TRP A 1 88 ? -11.656 -7.159 4.088 1.00 92.12 88 TRP A O 1
ATOM 715 N N . ALA A 1 89 ? -13.794 -6.887 4.698 1.00 88.44 89 ALA A N 1
ATOM 716 C CA . ALA A 1 89 ? -13.555 -5.675 5.483 1.00 88.44 89 ALA A CA 1
ATOM 717 C C . ALA A 1 89 ? -12.975 -5.944 6.883 1.00 88.44 89 ALA A C 1
ATOM 719 O O . ALA A 1 89 ? -12.150 -5.167 7.356 1.00 88.44 89 ALA A O 1
ATOM 720 N N . CYS A 1 90 ? -13.401 -7.024 7.543 1.00 88.69 90 CYS A N 1
ATOM 721 C CA . CYS A 1 90 ? -13.153 -7.254 8.969 1.00 88.69 90 CYS A CA 1
ATOM 722 C C . CYS A 1 90 ? -12.582 -8.643 9.291 1.00 88.69 90 CYS A C 1
ATOM 724 O O . CYS A 1 90 ? -12.401 -8.953 10.466 1.00 88.69 90 CYS A O 1
ATOM 726 N N . GLY A 1 91 ? -12.329 -9.500 8.299 1.00 88.50 91 GLY A N 1
ATOM 727 C CA . GLY A 1 91 ? -11.983 -10.907 8.532 1.00 88.50 91 GLY A CA 1
ATOM 728 C C . GLY A 1 91 ? -10.721 -11.110 9.376 1.00 88.50 91 GLY A C 1
ATOM 729 O O . GLY A 1 91 ? -10.712 -11.966 10.260 1.00 88.50 91 GLY A O 1
ATOM 730 N N . ASN A 1 92 ? -9.678 -10.292 9.180 1.00 90.56 92 ASN A N 1
ATOM 731 C CA . ASN A 1 92 ? -8.459 -10.396 9.994 1.00 90.56 92 ASN A CA 1
ATOM 732 C C . ASN A 1 92 ? -8.712 -9.905 11.418 1.00 90.56 92 ASN A C 1
ATOM 734 O O . ASN A 1 92 ? -8.324 -10.567 12.373 1.00 90.56 92 ASN A O 1
ATOM 738 N N . PHE A 1 93 ? -9.430 -8.787 11.572 1.00 86.44 93 PHE A N 1
ATOM 739 C CA . PHE A 1 93 ? -9.815 -8.292 12.893 1.00 86.44 93 PHE A CA 1
ATOM 740 C C . PHE A 1 93 ? -10.634 -9.337 13.661 1.00 86.44 93 PHE A C 1
ATOM 742 O O . PHE A 1 93 ? -10.375 -9.604 14.833 1.00 86.44 93 PHE A O 1
ATOM 749 N N . ALA A 1 94 ? -11.600 -9.965 12.990 1.00 84.81 94 ALA A N 1
ATOM 750 C CA . ALA A 1 94 ? -12.429 -10.989 13.599 1.00 84.81 94 ALA A CA 1
ATOM 751 C C . ALA A 1 94 ? -11.607 -12.201 14.042 1.00 84.81 94 ALA A C 1
ATOM 753 O O . ALA A 1 94 ? -11.818 -12.695 15.143 1.00 84.81 94 ALA A O 1
ATOM 754 N N . SER A 1 95 ? -10.648 -12.636 13.226 1.00 86.38 95 SER A N 1
ATOM 755 C CA . SER A 1 95 ? -9.729 -13.726 13.561 1.00 86.38 95 SER A CA 1
ATOM 756 C C . SER A 1 95 ? -8.817 -13.383 14.743 1.00 86.38 95 SER A C 1
ATOM 758 O O . SER A 1 95 ? -8.732 -14.143 15.707 1.00 86.38 95 SER A O 1
ATOM 760 N N . ASP A 1 96 ? -8.152 -12.230 14.689 1.00 84.75 96 ASP A N 1
ATOM 761 C CA . ASP A 1 96 ? -7.074 -11.882 15.618 1.00 84.75 96 ASP A CA 1
ATOM 762 C C . ASP A 1 96 ? -7.599 -11.487 17.002 1.00 84.75 96 ASP A C 1
ATOM 764 O O . ASP A 1 96 ? -6.940 -11.723 18.017 1.00 84.75 96 ASP A O 1
ATOM 768 N N . TYR A 1 97 ? -8.808 -10.923 17.059 1.00 75.75 97 TYR A N 1
ATOM 769 C CA . TYR A 1 97 ? -9.398 -10.418 18.295 1.00 75.75 97 TYR A CA 1
ATOM 770 C C . TYR A 1 97 ? -10.549 -11.275 18.827 1.00 75.75 97 TYR A C 1
ATOM 772 O O . TYR A 1 97 ? -11.056 -10.949 19.893 1.00 75.75 97 TYR A O 1
ATOM 780 N N . ALA A 1 98 ? -10.925 -12.388 18.177 1.00 72.75 98 ALA A N 1
ATOM 781 C CA . ALA A 1 98 ? -12.036 -13.263 18.596 1.00 72.75 98 ALA A CA 1
ATOM 782 C C . ALA A 1 98 ? -12.004 -13.678 20.078 1.00 72.75 98 ALA A C 1
ATOM 784 O O . ALA A 1 98 ? -13.054 -13.844 20.693 1.00 72.75 98 ALA A O 1
ATOM 785 N N . ASN A 1 99 ? -10.806 -13.863 20.641 1.00 68.69 99 ASN A N 1
ATOM 786 C CA . ASN A 1 99 ? -10.605 -14.344 22.012 1.00 68.69 99 ASN A CA 1
ATOM 787 C C . 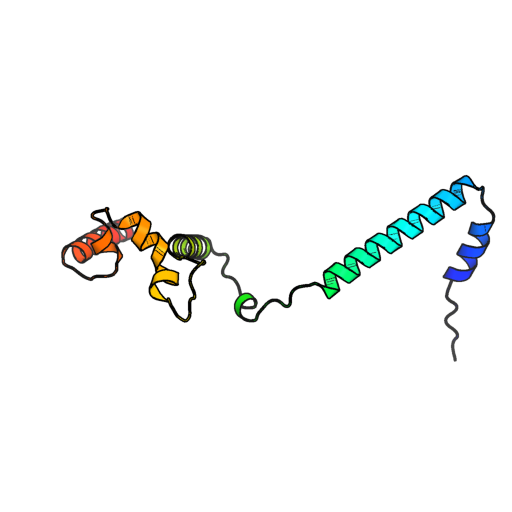ASN A 1 99 ? -10.259 -13.230 23.014 1.00 68.69 99 ASN A C 1
ATOM 789 O O . ASN A 1 99 ? -9.963 -13.524 24.169 1.00 68.69 99 ASN A O 1
ATOM 793 N N . HIS A 1 100 ? -10.242 -11.968 22.581 1.00 68.19 100 HIS A N 1
ATOM 794 C CA . HIS A 1 100 ? -9.959 -10.832 23.452 1.00 68.19 100 HIS A CA 1
ATOM 795 C C . HIS A 1 100 ? -11.265 -10.220 23.969 1.00 68.19 100 HIS A C 1
ATOM 797 O O . HIS A 1 100 ? -12.207 -10.039 23.200 1.00 68.19 100 HIS A O 1
ATOM 803 N N . ASP A 1 101 ? -11.293 -9.793 25.236 1.00 62.84 101 ASP A N 1
ATOM 804 C CA . ASP A 1 101 ? -12.444 -9.089 25.842 1.00 62.84 101 ASP A CA 1
ATOM 805 C C . ASP A 1 101 ? -12.880 -7.842 25.035 1.00 62.84 101 ASP A C 1
ATOM 807 O O . ASP A 1 101 ? -14.035 -7.423 25.055 1.00 62.84 101 ASP A O 1
ATOM 811 N N . TYR A 1 102 ? -11.965 -7.291 24.232 1.00 57.88 102 TYR A N 1
ATOM 812 C CA . TYR A 1 102 ? -12.183 -6.153 23.337 1.00 57.88 102 TYR A CA 1
ATOM 813 C C . TYR A 1 102 ? -12.979 -6.479 22.059 1.00 57.88 102 TYR A C 1
ATOM 815 O O . TYR A 1 102 ? -13.345 -5.558 21.322 1.00 57.88 102 TYR A O 1
ATOM 823 N N . PHE A 1 103 ? -13.267 -7.756 21.777 1.00 61.81 103 PHE A N 1
ATOM 824 C CA . PHE A 1 103 ? -13.986 -8.182 20.571 1.00 61.81 103 PHE A CA 1
ATOM 825 C C . PHE A 1 103 ? -15.399 -7.603 20.487 1.00 61.81 103 PHE A C 1
ATOM 827 O O . PHE A 1 103 ? -15.873 -7.275 19.402 1.00 61.81 103 PHE A O 1
ATOM 834 N N . VAL A 1 104 ? -16.077 -7.467 21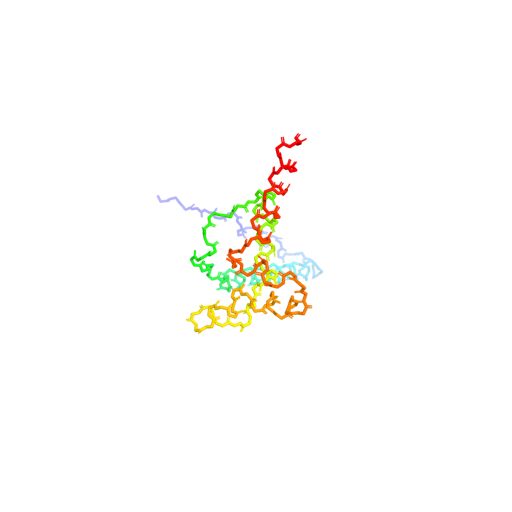.629 1.00 58.16 104 VAL A N 1
ATOM 835 C CA . VAL A 1 104 ? -17.444 -6.929 21.704 1.00 58.16 104 VAL A CA 1
ATOM 836 C C . VAL A 1 104 ? -17.427 -5.402 21.590 1.00 58.16 104 VAL A C 1
ATOM 838 O O . VAL A 1 104 ? -18.220 -4.822 20.855 1.00 58.16 104 VAL A O 1
ATOM 841 N N . ILE A 1 105 ? -16.461 -4.751 22.245 1.00 56.53 105 ILE A N 1
ATOM 842 C CA . ILE A 1 105 ? -16.357 -3.288 22.344 1.00 56.53 105 ILE A CA 1
ATOM 843 C C . ILE A 1 105 ? -16.026 -2.651 20.984 1.00 56.53 105 ILE A C 1
ATOM 845 O O . ILE A 1 105 ? -16.585 -1.617 20.620 1.00 56.53 105 ILE A O 1
ATOM 849 N N . LYS A 1 106 ? -15.131 -3.267 20.200 1.00 56.16 106 LYS A N 1
ATOM 850 C CA . LYS A 1 106 ? -14.650 -2.713 18.920 1.00 56.16 106 LYS A CA 1
ATOM 851 C C . LYS A 1 106 ? -15.437 -3.188 17.690 1.00 56.16 106 LYS A C 1
ATOM 853 O O . LYS A 1 106 ? -15.225 -2.644 16.610 1.00 56.16 106 LYS A O 1
ATOM 858 N N . ARG A 1 107 ? -16.400 -4.113 17.833 1.00 61.53 107 ARG A N 1
ATOM 859 C CA . ARG A 1 107 ? -17.325 -4.507 16.743 1.00 61.53 107 ARG A CA 1
ATOM 860 C C . ARG A 1 107 ? -18.328 -3.403 16.368 1.00 61.53 107 ARG A C 1
ATOM 862 O O . ARG A 1 107 ? -19.124 -3.583 15.452 1.00 61.53 107 ARG A O 1
ATOM 869 N N . GLY A 1 108 ? -18.315 -2.277 17.088 1.00 58.38 108 GLY A N 1
ATOM 870 C CA . GLY A 1 108 ? -19.275 -1.186 16.919 1.00 58.38 108 GLY A CA 1
ATOM 871 C C . GLY A 1 108 ? -20.628 -1.455 17.580 1.00 58.38 108 GLY A C 1
ATOM 872 O O . GLY A 1 108 ? -21.580 -0.712 17.342 1.00 58.38 108 GLY A O 1
ATOM 873 N N . GLU A 1 109 ? -20.733 -2.496 18.412 1.00 60.53 109 GLU A N 1
ATOM 874 C CA . GLU A 1 109 ? -21.913 -2.716 19.243 1.00 60.53 109 GLU A CA 1
ATOM 875 C C . GLU A 1 109 ? -21.919 -1.681 20.370 1.00 60.53 109 GLU A C 1
ATOM 877 O O . GLU A 1 109 ? -21.142 -1.754 21.318 1.00 60.53 109 GLU A O 1
ATOM 882 N N . TRP A 1 110 ? -22.791 -0.680 20.246 1.00 58.41 110 TRP A N 1
ATOM 883 C CA . TRP A 1 110 ? -23.000 0.320 21.287 1.00 58.41 110 TRP A CA 1
ATOM 884 C C . TRP A 1 110 ? -23.569 -0.338 22.548 1.00 58.41 110 TRP A C 1
ATOM 886 O O . TRP A 1 110 ? -24.734 -0.736 22.575 1.00 58.41 110 TRP A O 1
ATOM 896 N N . ASN A 1 111 ? -22.763 -0.418 23.608 1.00 66.56 111 ASN A N 1
ATOM 897 C CA . ASN A 1 111 ? -23.200 -0.864 24.928 1.00 66.56 111 ASN A CA 1
ATOM 898 C C . ASN A 1 111 ? -22.729 0.103 26.040 1.00 66.56 111 ASN A C 1
ATOM 900 O O . ASN A 1 111 ? -22.079 1.119 25.777 1.00 66.56 111 ASN A O 1
ATOM 904 N N . TYR A 1 112 ? -23.114 -0.176 27.291 1.00 71.94 112 TYR A N 1
ATOM 905 C CA . TYR A 1 112 ? -22.803 0.696 28.432 1.00 71.94 112 TYR A CA 1
ATOM 906 C C . TYR A 1 112 ? -21.295 0.776 28.736 1.00 71.94 112 TYR A C 1
ATOM 908 O O . TYR A 1 112 ? -20.816 1.822 29.175 1.00 71.94 112 TYR A O 1
ATOM 916 N N . GLU A 1 113 ? -20.545 -0.297 28.480 1.00 69.12 113 GLU A N 1
ATOM 917 C CA . GLU A 1 113 ? -19.088 -0.349 28.644 1.00 69.12 113 GLU A CA 1
ATOM 918 C C . GLU A 1 113 ? -18.415 0.507 27.569 1.00 69.12 113 GLU A C 1
ATOM 920 O O . GLU A 1 113 ? -17.612 1.380 27.898 1.00 69.12 113 GLU A O 1
ATOM 925 N N . THR A 1 114 ? -18.848 0.371 26.309 1.00 65.69 114 THR A N 1
ATOM 926 C CA . THR A 1 114 ? -18.365 1.173 25.175 1.00 65.69 114 THR A CA 1
ATOM 927 C C . THR A 1 114 ? -18.607 2.670 25.387 1.00 65.69 114 THR A C 1
ATOM 929 O O . THR A 1 114 ? -17.741 3.483 25.072 1.00 65.69 114 THR A O 1
ATOM 932 N N . TYR A 1 115 ? -19.761 3.058 25.950 1.00 69.06 115 TYR A N 1
ATOM 933 C CA . TYR A 1 115 ? -20.067 4.458 26.272 1.00 69.06 115 TYR A CA 1
ATOM 934 C C . TYR A 1 115 ? -19.103 5.036 27.315 1.00 69.06 115 TYR A C 1
ATOM 936 O O . TYR A 1 115 ? -18.577 6.133 27.128 1.00 69.06 115 TYR A O 1
ATOM 944 N N . ASN A 1 116 ? -18.860 4.305 28.406 1.00 73.31 116 ASN A N 1
ATOM 945 C CA . ASN A 1 116 ? -17.987 4.770 29.483 1.00 73.31 116 ASN A CA 1
ATOM 946 C C . ASN A 1 116 ? -16.528 4.900 29.023 1.00 73.31 116 ASN A C 1
ATOM 948 O O . ASN A 1 116 ? -15.853 5.855 29.409 1.00 73.31 116 ASN A O 1
ATOM 952 N N . GLU A 1 117 ? -16.065 3.993 28.162 1.00 69.06 117 GLU A N 1
ATOM 953 C CA . GLU A 1 117 ? -14.724 4.047 27.578 1.00 69.06 117 GLU A CA 1
ATOM 954 C C . GLU A 1 117 ? -14.570 5.234 26.615 1.00 69.06 117 GLU A C 1
ATOM 956 O O . GLU A 1 117 ? -13.654 6.037 26.791 1.00 69.06 117 GLU A O 1
ATOM 961 N N . TYR A 1 118 ? -15.526 5.450 25.699 1.00 65.12 118 TYR A N 1
ATOM 962 C CA . TYR A 1 118 ? -15.541 6.635 24.827 1.00 65.12 118 TYR A CA 1
ATOM 963 C C . TYR A 1 118 ? -15.523 7.945 25.625 1.00 65.12 118 TYR A C 1
ATOM 965 O O . TYR A 1 118 ? -14.799 8.877 25.278 1.00 65.12 118 TYR A O 1
ATOM 973 N N . GLN A 1 119 ? -16.312 8.036 26.701 1.00 69.81 119 GLN A N 1
ATOM 974 C CA . GLN A 1 119 ? -16.344 9.217 27.569 1.00 69.81 119 GLN A CA 1
ATOM 975 C C . GLN A 1 119 ? -15.027 9.419 28.335 1.00 69.81 119 GLN A C 1
ATOM 977 O O . GLN A 1 119 ? -14.645 10.560 28.603 1.00 69.81 119 GLN A O 1
ATOM 982 N N . GLY A 1 120 ? -14.327 8.339 28.691 1.00 66.56 120 GLY A N 1
ATOM 983 C CA . GLY A 1 120 ? -12.988 8.394 29.277 1.00 66.56 120 GLY A CA 1
ATOM 984 C C . GLY A 1 120 ? -11.929 8.862 28.277 1.00 66.56 120 GLY A C 1
ATOM 985 O O . GLY A 1 120 ? -11.128 9.737 28.595 1.00 66.56 120 GLY A O 1
ATOM 986 N N . GLU A 1 121 ? -11.972 8.350 27.049 1.00 60.88 121 GLU A N 1
ATOM 987 C CA . GLU A 1 121 ? -11.018 8.673 25.982 1.00 60.88 121 GLU A CA 1
ATOM 988 C C . GLU A 1 121 ? -11.201 10.113 25.468 1.00 60.88 121 GLU A C 1
ATOM 990 O O . GLU A 1 121 ? -10.233 10.866 25.358 1.00 60.88 121 GLU A O 1
ATOM 995 N N . LEU A 1 122 ? -12.449 10.568 25.294 1.00 51.47 122 LEU A N 1
ATOM 996 C CA . LEU A 1 122 ? -12.770 11.980 25.044 1.00 51.47 122 LEU A CA 1
ATOM 997 C C . LEU A 1 122 ? -12.236 12.876 26.166 1.00 51.47 122 LEU A C 1
ATOM 999 O O . LEU A 1 122 ? -11.674 13.935 25.899 1.00 51.47 122 LEU A O 1
ATOM 1003 N N . ARG A 1 123 ? -12.357 12.451 27.427 1.00 49.34 123 ARG A N 1
ATOM 1004 C CA . ARG A 1 123 ? -11.834 13.212 28.568 1.00 49.34 123 ARG A CA 1
ATOM 1005 C C . ARG A 1 123 ? -10.308 13.336 28.530 1.00 49.34 123 ARG A C 1
ATOM 1007 O O . ARG A 1 123 ? -9.802 14.371 28.943 1.00 49.34 123 ARG A O 1
ATOM 1014 N N . CYS A 1 124 ? -9.583 12.353 27.997 1.00 42.50 124 CYS A N 1
ATOM 1015 C CA . CYS A 1 124 ? -8.143 12.472 27.746 1.00 42.50 124 CYS A CA 1
ATOM 1016 C C . CYS A 1 124 ? -7.825 13.452 26.604 1.00 42.50 124 CYS A C 1
ATOM 1018 O O . CYS A 1 124 ? -6.887 14.229 26.737 1.00 42.50 124 CYS A O 1
ATOM 1020 N N . ILE A 1 125 ? -8.627 13.476 25.533 1.00 47.69 125 ILE A N 1
ATOM 1021 C CA . ILE A 1 125 ? -8.455 14.412 24.405 1.00 47.69 125 ILE A CA 1
ATOM 1022 C C . ILE A 1 125 ? -8.725 15.867 24.826 1.00 47.69 125 ILE A C 1
ATOM 1024 O O . ILE A 1 125 ? -8.043 16.772 24.364 1.00 47.69 125 ILE A O 1
ATOM 1028 N N . TYR A 1 126 ? -9.697 16.105 25.712 1.00 40.00 126 TYR A N 1
ATOM 1029 C CA . TYR A 1 126 ? -10.037 17.452 26.199 1.00 40.00 126 TYR A CA 1
ATOM 1030 C C . TYR A 1 126 ? -9.144 17.963 27.346 1.00 40.00 126 TYR A C 1
ATOM 1032 O O . TYR A 1 126 ? -9.270 19.126 27.727 1.00 40.00 126 TYR A O 1
ATOM 1040 N N . ILE A 1 127 ? -8.285 17.118 27.930 1.00 46.00 127 ILE A N 1
ATOM 1041 C CA . ILE A 1 127 ? -7.352 17.492 29.015 1.00 46.00 127 ILE A CA 1
ATOM 1042 C C . ILE A 1 127 ? -5.909 17.663 28.486 1.00 46.00 127 ILE A C 1
ATOM 1044 O O . ILE A 1 127 ?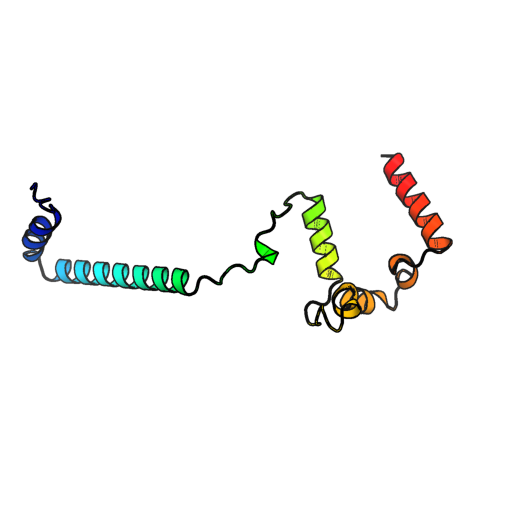 -4.985 17.921 29.259 1.00 46.00 127 ILE A O 1
ATOM 1048 N N . GLN A 1 128 ? -5.712 17.582 27.168 1.00 42.50 128 GLN A N 1
ATOM 1049 C CA . GLN A 1 128 ? -4.438 17.837 26.492 1.00 42.50 128 GLN A CA 1
ATOM 1050 C C . GLN A 1 128 ? -4.496 19.133 25.682 1.00 42.50 128 GLN A C 1
ATOM 1052 O O . GLN A 1 128 ? -3.453 19.823 25.639 1.00 42.50 128 GLN A O 1
#

Secondary structure (DSSP, 8-state):
------THHHHHHHHTTS-HHHHHHHHHHHHHHHHHHHHHHHHHHT-----GGGSSPPP-SHHHHHHHHHHHHH--TTS-TTTSHHHHHHHHHHHHHTTSTHHHHHTT---HHHHHHHHHHHHHHTT-

InterPro domains:
  IPR000718 Peptidase M13 [PS51885] (58-128)
  IPR024079 Metallopeptidase, catalytic domain superfamily [G3DSA:3.40.390.10] (57-125)

pLDDT: mean 75.04, std 16.79, range [38.75, 96.56]

Radius of gyration: 31.47 Å; chains: 1; bounding box: 64×39×80 Å

Foldseek 3Di:
DDDPDDPPPVVVVVQVPDDPVVVVVVVVVVVVVVVVVVVVVVCVVPVPDPDPVNPPDDDPDPVRVVVVVVQVQQADCVDDCVPCVCCRRGVNVCVVCVPPPCNCLPVPPDDPVVVVVVVVVVVVVVVD

Sequence (128 aa):
MTALLLPGRRSFDALMSLSRKRRILYVTTACLCALLLLIIILLLAFWPEVPFYLRAPLCLEKECVESSRQLLLWANTSKSPCHETYEWACGNFASDYANHDYFVIKRGEWNYETYNEYQGELRCIYIQ

Organism: NCBI:txid103775